Protein AF-A0AAW7QJ67-F1 (afdb_monomer_lite)

Sequence (131 aa):
MQLFLQHKPYRVLTLSILLGIFGTTLFDLVSVLYAATFPNPELAVGLASLITSLPYVFDFIVGYVSDRASNSFKAMKLVRWLQMSLYVFFGVLTLLKPTWWVFVLVLAINFMSDIIGNYTAYLNLSSIVGW

Radius of gyration: 16.75 Å; chains: 1; bounding box: 47×24×45 Å

Organism: Streptococcus vestibularis (NCBI:txid1343)

InterPro domains:
  IPR036259 MFS transporter superfamily [SSF103473] (4-129)

pLDDT: mean 82.08, std 8.87, range [42.66, 90.69]

Secondary structure (DSSP, 8-state):
-HHHHH-HHHHHHHHHHHHHHHHHHHHHHHHHHHHHTSSSHHHHHHHHHHHHHTHHHHHHHHHHHHHT-TTHHHHHHHHHHHHHHHHHHHHHHHTS---HHHHHHHHHHHHHHHHHHHHHHHHHHHHHH--

Structure (mmCIF, N/CA/C/O backbone):
data_AF-A0AAW7QJ67-F1
#
_entry.id   AF-A0AAW7QJ67-F1
#
loop_
_atom_site.group_PDB
_atom_site.id
_atom_site.type_symbol
_atom_site.label_atom_id
_atom_site.label_alt_id
_atom_site.label_comp_id
_atom_site.label_asym_id
_atom_site.label_entity_id
_atom_site.label_seq_id
_atom_site.pdbx_PDB_ins_code
_atom_site.Cartn_x
_atom_site.Cartn_y
_atom_site.Cartn_z
_atom_site.occupancy
_atom_site.B_iso_or_equiv
_atom_site.auth_seq_id
_atom_site.auth_comp_id
_atom_site.auth_asym_id
_atom_site.auth_atom_id
_atom_site.pdbx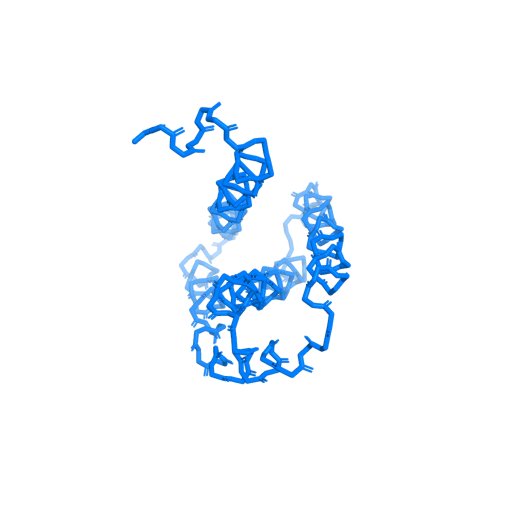_PDB_model_num
ATOM 1 N N . MET A 1 1 ? 27.503 -10.462 -6.697 1.00 54.69 1 MET A N 1
ATOM 2 C CA . MET A 1 1 ? 27.512 -9.125 -6.047 1.00 54.69 1 MET A CA 1
ATOM 3 C C . MET A 1 1 ? 28.113 -7.995 -6.893 1.00 54.69 1 MET A C 1
ATOM 5 O O . MET A 1 1 ? 27.824 -6.842 -6.601 1.00 54.69 1 MET A O 1
ATOM 9 N N . GLN A 1 2 ? 28.880 -8.269 -7.958 1.00 55.97 2 GLN A N 1
ATOM 10 C CA . GLN A 1 2 ? 29.479 -7.208 -8.787 1.00 55.97 2 GLN A CA 1
ATOM 11 C C . GLN A 1 2 ? 28.445 -6.361 -9.561 1.00 55.97 2 GLN A C 1
ATOM 13 O O . GLN A 1 2 ? 28.610 -5.147 -9.632 1.00 55.97 2 GLN A O 1
ATOM 18 N N . LEU A 1 3 ? 27.326 -6.945 -10.023 1.00 61.34 3 LEU A N 1
ATOM 19 C CA . LEU A 1 3 ? 26.263 -6.197 -10.723 1.00 61.34 3 LEU A CA 1
ATOM 20 C C . LEU A 1 3 ? 25.630 -5.068 -9.886 1.00 61.34 3 LEU A C 1
ATOM 22 O O . LEU A 1 3 ? 25.358 -3.992 -10.413 1.00 61.34 3 LEU A O 1
ATOM 26 N N . PHE A 1 4 ? 25.420 -5.287 -8.581 1.00 61.84 4 PHE A N 1
ATOM 27 C CA . PHE A 1 4 ? 24.842 -4.279 -7.678 1.00 61.84 4 PHE A CA 1
ATOM 28 C C . PHE A 1 4 ? 25.779 -3.085 -7.450 1.00 61.84 4 PHE A C 1
ATOM 30 O O . PHE A 1 4 ? 25.332 -1.948 -7.299 1.00 61.84 4 PHE A O 1
ATOM 37 N N . LEU A 1 5 ? 27.087 -3.341 -7.430 1.00 60.59 5 LEU A N 1
ATOM 38 C CA . LEU A 1 5 ? 28.102 -2.326 -7.157 1.00 60.59 5 LEU A CA 1
ATOM 39 C C . LEU A 1 5 ? 28.517 -1.560 -8.421 1.00 60.59 5 LEU A C 1
ATOM 41 O O . LEU A 1 5 ? 28.822 -0.373 -8.322 1.00 60.59 5 LEU A O 1
ATOM 45 N N . GLN A 1 6 ? 28.481 -2.201 -9.593 1.00 64.88 6 GLN A N 1
ATOM 46 C CA . GLN A 1 6 ? 28.957 -1.618 -10.853 1.00 64.88 6 GLN A CA 1
ATOM 47 C C . GLN A 1 6 ? 27.874 -0.869 -11.644 1.00 64.88 6 GLN A C 1
ATOM 49 O O . GLN A 1 6 ? 28.177 0.140 -12.281 1.00 64.88 6 GLN A O 1
ATOM 54 N N . HIS A 1 7 ? 26.602 -1.284 -11.577 1.00 76.62 7 HIS A N 1
ATOM 55 C CA . HIS A 1 7 ? 25.538 -0.680 -12.387 1.00 76.62 7 HIS A CA 1
ATOM 56 C C . HIS A 1 7 ? 24.581 0.178 -11.549 1.00 76.62 7 HIS A C 1
ATOM 58 O O . HIS A 1 7 ? 23.655 -0.320 -10.908 1.00 76.62 7 HIS A O 1
ATOM 64 N N . LYS A 1 8 ? 24.759 1.508 -11.616 1.00 75.44 8 LYS A N 1
ATOM 65 C CA . LYS A 1 8 ? 23.853 2.503 -11.003 1.00 75.44 8 LYS A CA 1
ATOM 66 C C . LYS A 1 8 ? 22.354 2.241 -11.258 1.00 75.44 8 LYS A C 1
ATOM 68 O O . LYS A 1 8 ? 21.616 2.255 -10.274 1.00 75.44 8 LYS A O 1
ATOM 73 N N . PRO A 1 9 ? 21.875 2.008 -12.500 1.00 75.31 9 PRO A N 1
ATOM 74 C CA . PRO A 1 9 ? 20.442 1.808 -12.742 1.00 75.31 9 PRO A CA 1
ATOM 75 C C . PRO A 1 9 ? 19.913 0.526 -12.090 1.00 75.31 9 PRO A C 1
ATOM 77 O O . PRO A 1 9 ? 18.855 0.558 -11.468 1.00 75.31 9 PRO A O 1
ATOM 80 N N . TYR A 1 10 ? 20.688 -0.561 -12.131 1.00 77.69 10 TYR A N 1
ATOM 81 C CA . TYR A 1 10 ? 20.342 -1.812 -11.456 1.00 77.69 10 TYR A CA 1
ATOM 82 C C . TYR A 1 10 ? 20.239 -1.622 -9.937 1.00 77.69 10 TYR A C 1
ATOM 84 O O . TYR A 1 10 ? 19.272 -2.050 -9.316 1.00 77.69 10 TYR A O 1
ATOM 92 N N . ARG A 1 11 ? 21.183 -0.892 -9.331 1.00 80.06 11 ARG A N 1
ATOM 93 C CA . ARG A 1 11 ? 21.148 -0.581 -7.896 1.00 80.06 11 ARG A CA 1
ATOM 94 C C . ARG A 1 11 ? 19.899 0.203 -7.494 1.00 80.06 11 ARG A C 1
ATOM 96 O O . ARG A 1 11 ? 19.264 -0.134 -6.499 1.00 80.06 11 ARG A O 1
ATOM 103 N N . VAL A 1 12 ? 19.552 1.245 -8.251 1.00 81.44 12 VAL A N 1
ATOM 104 C CA . VAL A 1 12 ? 18.367 2.075 -7.975 1.00 81.44 12 VAL A CA 1
ATOM 105 C C . VAL A 1 12 ? 17.081 1.266 -8.142 1.00 81.44 12 VAL A C 1
ATOM 107 O O . VAL A 1 12 ? 16.188 1.384 -7.303 1.00 81.44 12 VAL A O 1
ATOM 110 N N . LEU A 1 13 ? 16.998 0.418 -9.171 1.00 80.88 13 LEU A N 1
ATOM 111 C CA . LEU A 1 13 ? 15.858 -0.472 -9.388 1.00 80.88 13 LEU A CA 1
ATOM 112 C C . LEU A 1 13 ? 15.674 -1.426 -8.201 1.00 80.88 13 LEU A C 1
ATOM 114 O O . LEU A 1 13 ? 14.604 -1.443 -7.597 1.00 80.88 13 LEU A O 1
ATOM 118 N N . THR A 1 14 ? 16.730 -2.141 -7.809 1.00 82.75 14 THR A N 1
ATOM 119 C CA . THR A 1 14 ? 16.695 -3.096 -6.693 1.00 82.75 14 THR A CA 1
ATOM 120 C C . THR A 1 14 ? 16.318 -2.423 -5.378 1.00 82.75 14 THR A C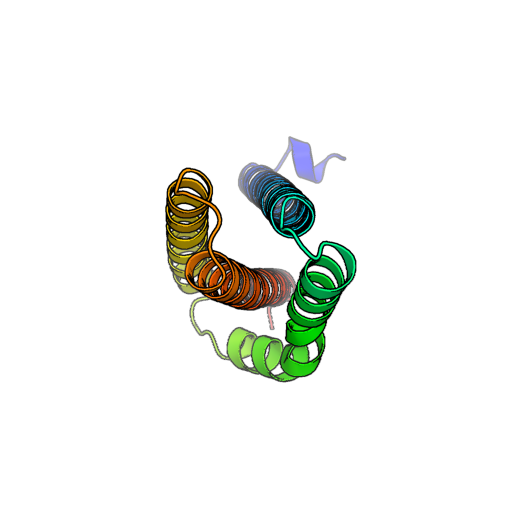 1
ATOM 122 O O . THR A 1 14 ? 15.441 -2.914 -4.675 1.00 82.75 14 THR A O 1
ATOM 125 N N . LEU A 1 15 ? 16.912 -1.269 -5.056 1.00 84.75 15 LEU A N 1
ATOM 126 C CA . LEU A 1 15 ? 16.549 -0.516 -3.850 1.00 84.75 15 LEU A CA 1
ATOM 127 C C . LEU A 1 15 ? 15.089 -0.055 -3.881 1.00 84.75 15 LEU A C 1
ATOM 129 O O . LEU A 1 15 ? 14.405 -0.125 -2.867 1.00 84.75 15 LEU A O 1
ATOM 133 N N . SER A 1 16 ? 14.593 0.370 -5.044 1.00 83.06 16 SER A N 1
ATOM 134 C CA . SER A 1 16 ? 13.192 0.772 -5.196 1.00 83.06 16 SER A CA 1
ATOM 135 C C . SER A 1 16 ? 12.231 -0.402 -5.017 1.00 83.06 16 SER A C 1
ATOM 137 O O . SER A 1 16 ? 11.148 -0.221 -4.472 1.00 83.06 16 SER A O 1
ATOM 139 N N . ILE A 1 17 ? 12.601 -1.594 -5.494 1.00 82.81 17 ILE A N 1
ATOM 140 C CA . ILE A 1 17 ? 11.813 -2.818 -5.307 1.00 82.81 17 ILE A CA 1
ATOM 141 C C . ILE A 1 17 ? 11.795 -3.202 -3.826 1.00 82.81 17 ILE A C 1
ATOM 143 O O . ILE A 1 17 ? 10.720 -3.413 -3.277 1.00 82.81 17 ILE A O 1
ATOM 147 N N . LEU A 1 18 ? 12.955 -3.216 -3.164 1.00 86.88 18 LEU A N 1
ATOM 148 C CA . LEU A 1 18 ? 13.056 -3.542 -1.739 1.00 86.88 18 LEU A CA 1
ATOM 149 C C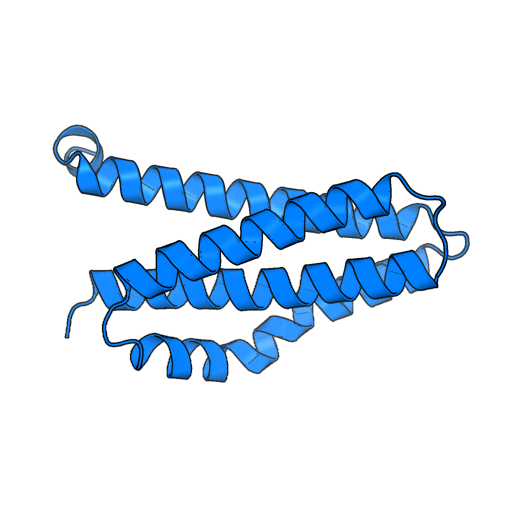 . LEU A 1 18 ? 12.240 -2.583 -0.868 1.00 86.88 18 LEU A C 1
ATOM 151 O O . LEU A 1 18 ? 11.479 -3.034 -0.019 1.00 86.88 18 LEU A O 1
ATOM 155 N N . LEU A 1 19 ? 12.357 -1.272 -1.102 1.00 86.25 19 LEU A N 1
ATOM 156 C CA . LEU A 1 19 ? 11.556 -0.274 -0.389 1.00 86.25 19 LEU A CA 1
ATOM 157 C C . LEU A 1 19 ? 10.058 -0.438 -0.664 1.00 86.25 19 LEU A C 1
ATOM 159 O O . LEU A 1 19 ? 9.259 -0.274 0.253 1.00 86.25 19 LEU A O 1
ATOM 163 N N . GLY A 1 20 ? 9.684 -0.794 -1.897 1.00 85.25 20 GLY A N 1
ATOM 164 C CA . GLY A 1 20 ? 8.301 -1.104 -2.255 1.00 85.25 20 GLY A CA 1
ATOM 165 C C . GLY A 1 20 ? 7.747 -2.279 -1.450 1.00 85.25 20 GLY A C 1
ATOM 166 O O . GLY A 1 20 ? 6.727 -2.121 -0.792 1.00 85.25 20 GLY A O 1
ATOM 167 N N . ILE A 1 21 ? 8.462 -3.410 -1.437 1.00 85.56 21 ILE A N 1
ATOM 168 C CA . ILE A 1 21 ? 8.077 -4.620 -0.686 1.00 85.56 21 ILE A CA 1
ATOM 169 C C . ILE A 1 21 ? 7.991 -4.330 0.817 1.00 85.56 21 ILE A C 1
ATOM 171 O O . ILE A 1 21 ? 7.083 -4.792 1.506 1.00 85.56 21 ILE A O 1
ATOM 175 N N . PHE A 1 22 ? 8.935 -3.552 1.345 1.00 88.19 22 PHE A N 1
ATOM 176 C CA . PHE A 1 22 ? 8.940 -3.193 2.759 1.00 88.19 22 PHE A CA 1
ATOM 177 C C . PHE A 1 22 ? 7.725 -2.330 3.121 1.00 88.19 22 PHE A C 1
ATOM 179 O O . PHE A 1 22 ? 7.069 -2.575 4.131 1.00 88.19 22 PHE A O 1
ATOM 186 N N . GLY A 1 23 ? 7.397 -1.353 2.270 1.00 85.19 23 GLY A N 1
ATOM 187 C CA . GLY A 1 23 ? 6.230 -0.492 2.435 1.00 85.19 23 GLY A CA 1
ATOM 188 C C . GLY A 1 23 ? 4.912 -1.263 2.390 1.00 85.19 23 GLY A C 1
ATOM 189 O O . GLY A 1 23 ? 4.102 -1.098 3.298 1.00 85.19 23 GLY A O 1
ATOM 190 N N . THR A 1 24 ? 4.722 -2.131 1.390 1.00 84.19 24 THR A N 1
ATOM 191 C CA . THR A 1 24 ? 3.506 -2.956 1.256 1.00 84.19 24 THR A CA 1
ATOM 192 C C . THR A 1 24 ? 3.330 -3.867 2.469 1.00 84.19 24 THR A C 1
ATOM 194 O O . THR A 1 24 ? 2.283 -3.854 3.103 1.00 84.19 24 THR A O 1
ATOM 197 N N . THR A 1 25 ? 4.394 -4.557 2.890 1.00 87.25 25 THR A N 1
ATOM 198 C CA . THR A 1 25 ? 4.330 -5.481 4.036 1.00 87.25 25 THR A CA 1
ATOM 199 C C . THR A 1 25 ? 3.961 -4.760 5.334 1.00 87.25 25 THR A C 1
ATOM 201 O O . THR A 1 25 ? 3.140 -5.244 6.110 1.00 87.25 25 THR A O 1
ATOM 204 N N . LEU A 1 26 ? 4.555 -3.588 5.591 1.00 88.31 26 LEU A N 1
ATOM 205 C CA . LEU A 1 26 ? 4.199 -2.786 6.764 1.00 88.31 26 LEU A CA 1
ATOM 206 C C . LEU A 1 26 ? 2.744 -2.323 6.712 1.00 88.31 26 LEU A C 1
ATOM 208 O O . LEU A 1 26 ? 2.069 -2.307 7.740 1.00 88.31 26 LEU A O 1
ATOM 212 N N . PHE A 1 27 ? 2.264 -1.952 5.531 1.00 84.25 27 PHE A N 1
ATOM 213 C CA . PHE A 1 27 ? 0.897 -1.501 5.335 1.00 84.25 27 PHE A CA 1
ATOM 214 C C . PHE A 1 27 ? -0.128 -2.606 5.617 1.00 84.25 27 PHE A C 1
ATOM 216 O O . PHE A 1 27 ? -1.119 -2.367 6.315 1.00 84.25 27 PHE A O 1
ATOM 223 N N . ASP A 1 28 ? 0.140 -3.825 5.160 1.00 83.94 28 ASP A N 1
ATOM 224 C CA . ASP A 1 28 ? -0.711 -4.988 5.424 1.00 83.94 28 ASP A CA 1
ATOM 225 C C . ASP A 1 28 ? -0.745 -5.324 6.913 1.00 83.94 28 ASP A C 1
ATOM 227 O O . ASP A 1 28 ? -1.817 -5.523 7.491 1.00 83.94 28 ASP A O 1
ATOM 231 N N . LEU A 1 29 ? 0.415 -5.283 7.575 1.00 87.44 29 LEU A N 1
ATOM 232 C CA . LEU A 1 29 ? 0.503 -5.478 9.021 1.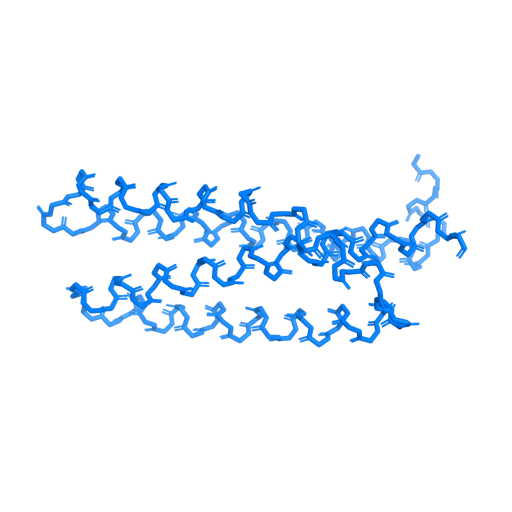00 87.44 29 LEU A CA 1
ATOM 233 C C . LEU A 1 29 ? -0.311 -4.433 9.786 1.00 87.44 29 LEU A C 1
ATOM 235 O O . LEU A 1 29 ? -1.085 -4.790 10.674 1.00 87.44 29 LEU A O 1
ATOM 239 N N . VAL A 1 30 ? -0.179 -3.149 9.443 1.00 86.12 30 VAL A N 1
ATOM 240 C CA . VAL A 1 30 ? -0.951 -2.076 10.088 1.00 86.12 30 VAL A CA 1
ATOM 241 C C . VAL A 1 30 ? -2.448 -2.241 9.823 1.00 86.12 30 VAL A C 1
ATOM 243 O O . VAL A 1 30 ? -3.242 -2.000 10.728 1.00 86.12 30 VAL A O 1
ATOM 246 N N . SER A 1 31 ? -2.849 -2.700 8.637 1.00 83.31 31 SER A N 1
ATOM 247 C CA . SER A 1 31 ? -4.257 -2.955 8.297 1.00 83.31 31 SER A CA 1
ATOM 248 C C . SER A 1 31 ? -4.870 -4.034 9.191 1.00 83.31 31 SER A C 1
ATOM 250 O O . SER A 1 31 ? -5.949 -3.840 9.756 1.00 83.31 31 SER A O 1
ATOM 252 N N . VAL A 1 32 ? -4.156 -5.144 9.390 1.00 86.00 32 VAL A N 1
ATOM 253 C CA . VAL A 1 32 ? -4.587 -6.231 10.283 1.00 86.00 32 VAL A CA 1
ATOM 254 C C . VAL A 1 32 ? -4.579 -5.786 11.748 1.00 86.00 32 VAL A C 1
ATOM 256 O O . VAL A 1 32 ? -5.533 -6.056 12.478 1.00 86.00 32 VAL A O 1
ATOM 259 N N . LEU A 1 33 ? -3.546 -5.060 12.186 1.00 86.38 33 LEU A N 1
ATOM 260 C CA . LEU A 1 33 ? -3.477 -4.524 13.549 1.00 86.38 33 LEU A CA 1
ATOM 261 C C . LEU A 1 33 ? -4.607 -3.531 13.825 1.00 86.38 33 LEU A C 1
ATOM 263 O O . LEU A 1 33 ? -5.200 -3.566 14.900 1.00 86.38 33 LEU A O 1
ATOM 267 N N . TYR A 1 34 ? -4.949 -2.687 12.853 1.00 84.81 34 TYR A N 1
ATOM 268 C CA . TYR A 1 34 ? -6.087 -1.781 12.943 1.00 84.81 34 TYR A CA 1
ATOM 269 C C . TYR A 1 34 ? -7.404 -2.555 13.065 1.00 84.81 34 TYR A C 1
ATOM 271 O O . TYR A 1 34 ? -8.211 -2.246 13.942 1.00 84.81 34 TYR A O 1
ATOM 279 N N . ALA A 1 35 ? -7.591 -3.614 12.269 1.00 84.44 35 ALA A N 1
ATOM 280 C CA . ALA A 1 35 ? -8.746 -4.508 12.367 1.00 84.44 35 ALA A CA 1
ATOM 281 C C . ALA A 1 35 ? -8.888 -5.123 13.772 1.00 84.44 35 ALA A C 1
ATOM 283 O O . ALA A 1 35 ? -9.990 -5.195 14.314 1.00 84.44 35 ALA A O 1
ATOM 284 N N . ALA A 1 36 ? -7.770 -5.499 14.399 1.00 86.12 36 ALA A N 1
ATOM 285 C CA . ALA A 1 36 ? -7.753 -6.099 15.732 1.00 86.12 36 ALA A CA 1
ATOM 286 C C . ALA A 1 36 ? -8.186 -5.142 16.861 1.00 86.12 36 ALA A C 1
ATOM 288 O O . ALA A 1 36 ? -8.512 -5.603 17.953 1.00 86.12 36 ALA A O 1
ATOM 289 N N . THR A 1 37 ? -8.223 -3.826 16.621 1.00 84.94 37 THR A N 1
ATOM 290 C CA . THR A 1 37 ? -8.687 -2.838 17.617 1.00 84.94 37 THR A CA 1
ATOM 291 C C . THR A 1 37 ? -10.212 -2.726 17.719 1.00 84.94 37 THR A C 1
ATOM 293 O O . THR A 1 37 ? -10.720 -2.054 18.619 1.00 84.94 37 THR A O 1
ATOM 296 N N . PHE A 1 38 ? -10.960 -3.357 16.808 1.00 83.62 38 PHE A N 1
ATOM 297 C CA . PHE A 1 38 ? -12.419 -3.270 16.778 1.00 83.62 38 PHE A CA 1
ATOM 298 C C . PHE A 1 38 ? -13.086 -4.121 17.870 1.00 83.62 38 PHE A C 1
ATOM 300 O O . PHE A 1 38 ? -12.516 -5.115 18.304 1.00 83.62 38 PHE A O 1
ATOM 307 N N . PRO A 1 39 ? -14.334 -3.801 18.276 1.00 79.69 39 PRO A N 1
ATOM 308 C CA . PRO A 1 39 ? -15.055 -4.542 19.319 1.00 79.69 39 PRO A CA 1
ATOM 309 C C . PRO A 1 39 ? -15.229 -6.042 19.037 1.00 79.69 39 PRO A C 1
ATOM 311 O O . PRO A 1 39 ? -15.352 -6.820 19.975 1.00 79.69 39 PRO A O 1
ATOM 314 N N . ASN A 1 40 ? -15.213 -6.436 17.755 1.00 85.88 40 ASN A N 1
ATOM 315 C CA . ASN A 1 40 ? -15.261 -7.826 17.297 1.00 85.88 40 ASN A CA 1
ATOM 316 C C . ASN A 1 40 ? -13.993 -8.160 16.477 1.00 85.88 40 ASN A C 1
ATOM 318 O O . ASN A 1 40 ? -14.073 -8.216 15.243 1.00 85.88 40 ASN A O 1
ATOM 322 N N . PRO A 1 41 ? -12.827 -8.368 17.122 1.00 84.62 41 PRO A N 1
ATOM 323 C CA . PRO A 1 41 ? -11.552 -8.547 16.427 1.00 84.62 41 PRO A CA 1
ATOM 324 C C . PRO A 1 41 ? -11.539 -9.762 15.499 1.00 84.62 41 PRO A C 1
ATOM 326 O O . PRO A 1 41 ? -11.003 -9.678 14.402 1.00 84.62 41 PRO A O 1
ATOM 329 N N . GLU A 1 42 ? -12.161 -10.875 15.899 1.00 88.25 42 GLU A N 1
ATOM 330 C CA . GLU A 1 42 ? -12.173 -12.121 15.117 1.00 88.25 42 GLU A CA 1
ATOM 331 C C . GLU A 1 42 ? -12.797 -11.924 13.730 1.00 88.25 42 GLU A C 1
ATOM 333 O O . GLU A 1 42 ? -12.227 -12.331 12.717 1.00 88.25 42 GLU A O 1
ATOM 338 N N . LEU A 1 43 ? -13.937 -11.228 13.671 1.00 87.69 43 LEU A N 1
ATOM 339 C CA . LEU A 1 43 ? -14.614 -10.916 12.413 1.00 87.69 43 LEU A CA 1
ATOM 340 C C . LEU A 1 43 ? -13.808 -9.921 11.574 1.00 87.69 43 LEU A C 1
ATOM 342 O O . LEU A 1 43 ? -13.657 -10.114 10.371 1.00 87.69 43 LEU A O 1
ATOM 346 N N . ALA A 1 44 ? -13.282 -8.862 12.195 1.00 88.19 44 ALA A N 1
ATOM 347 C CA . ALA A 1 44 ? -12.532 -7.827 11.489 1.00 88.19 44 ALA A CA 1
ATOM 348 C C . ALA A 1 44 ? -11.215 -8.371 10.911 1.00 88.19 44 ALA A C 1
ATOM 350 O O . ALA A 1 44 ? -10.917 -8.158 9.737 1.00 88.19 44 ALA A O 1
ATOM 351 N N . VAL A 1 45 ? -10.453 -9.133 11.695 1.00 88.00 45 VAL A N 1
ATOM 352 C CA . VAL A 1 45 ? -9.215 -9.785 11.245 1.00 88.00 45 VAL A CA 1
ATOM 353 C C . VAL A 1 45 ? -9.510 -10.841 10.178 1.00 88.00 45 VAL A C 1
ATOM 355 O O . VAL A 1 45 ? -8.777 -10.927 9.191 1.00 88.00 45 VAL A O 1
ATOM 358 N N . GLY A 1 46 ? -10.603 -11.600 10.319 1.00 90.25 46 GLY A N 1
ATOM 359 C CA . GLY A 1 46 ? -11.060 -12.539 9.294 1.00 90.25 46 GLY A CA 1
ATOM 360 C C . GLY A 1 46 ? -11.351 -11.844 7.961 1.00 90.25 46 GLY A C 1
ATOM 361 O O . GLY A 1 46 ? -10.838 -12.261 6.925 1.00 90.25 46 GLY A O 1
ATOM 362 N N . LEU A 1 47 ? -12.099 -10.737 7.983 1.00 89.81 47 LEU A N 1
ATOM 363 C CA . LEU A 1 47 ? -12.385 -9.934 6.790 1.00 89.81 47 LEU A CA 1
ATOM 364 C C . LEU A 1 47 ? -11.121 -9.324 6.177 1.00 89.81 47 LEU A C 1
ATOM 366 O O . LEU A 1 47 ? -10.975 -9.352 4.957 1.00 89.81 47 LEU A O 1
ATOM 370 N N . ALA A 1 48 ? -10.202 -8.815 7.000 1.00 87.88 48 ALA A N 1
ATOM 371 C CA . ALA A 1 48 ? -8.922 -8.293 6.528 1.00 87.88 48 ALA A CA 1
ATOM 372 C C . ALA A 1 48 ? -8.102 -9.375 5.815 1.00 87.88 48 ALA A C 1
ATOM 374 O O . ALA A 1 48 ? -7.609 -9.142 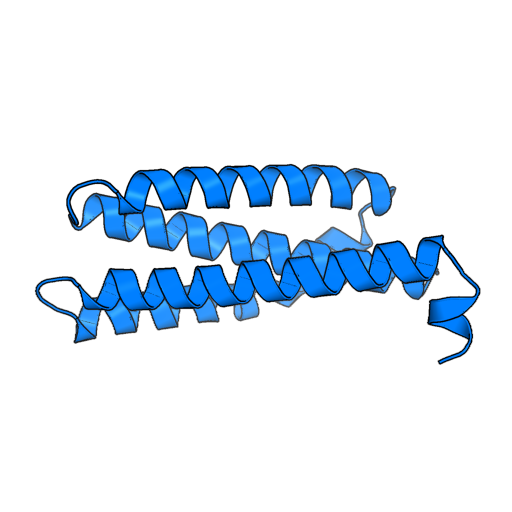4.719 1.00 87.88 48 ALA A O 1
ATOM 375 N N . SER A 1 49 ? -8.038 -10.580 6.386 1.00 87.50 49 SER A N 1
ATOM 376 C CA . SER A 1 49 ? -7.313 -11.719 5.804 1.00 87.50 49 SER A CA 1
ATOM 377 C C . SER A 1 49 ? -7.940 -12.218 4.493 1.00 87.50 49 SER A C 1
ATOM 379 O O . SER A 1 49 ? -7.247 -12.647 3.570 1.00 87.50 49 SER A O 1
ATOM 381 N N . LEU A 1 50 ? -9.271 -12.168 4.386 1.00 89.31 50 LEU A N 1
ATOM 382 C CA . LEU A 1 50 ? -9.974 -12.482 3.140 1.00 89.31 50 LEU A CA 1
ATOM 383 C C . LEU A 1 50 ? -9.701 -11.426 2.066 1.00 89.31 50 LEU A C 1
ATOM 385 O O . LEU A 1 50 ? -9.459 -11.771 0.914 1.00 89.31 50 LEU A O 1
ATOM 389 N N . ILE A 1 51 ? -9.708 -10.147 2.440 1.00 89.44 51 ILE A N 1
ATOM 390 C CA . ILE A 1 51 ? -9.410 -9.039 1.530 1.00 89.44 51 ILE A CA 1
ATOM 391 C C . ILE A 1 51 ? -7.972 -9.103 1.014 1.00 89.44 51 ILE A C 1
ATOM 393 O O . ILE A 1 51 ? -7.788 -8.929 -0.183 1.00 89.44 51 ILE A O 1
ATOM 397 N N . THR A 1 52 ? -6.980 -9.396 1.858 1.00 85.31 52 THR A N 1
ATOM 398 C CA . THR A 1 52 ? -5.568 -9.475 1.434 1.00 85.31 52 THR A CA 1
ATOM 399 C C . THR A 1 52 ? -5.280 -10.682 0.544 1.00 85.31 52 THR A C 1
ATOM 401 O O . THR A 1 52 ? -4.357 -10.660 -0.263 1.00 85.31 52 THR A O 1
ATOM 404 N N . SER A 1 53 ? -6.077 -11.750 0.645 1.00 86.38 53 SER A N 1
ATOM 405 C CA . SER A 1 53 ? -5.940 -12.932 -0.219 1.00 86.38 53 SER A CA 1
ATOM 406 C C . SER A 1 53 ? -6.715 -12.828 -1.537 1.00 86.38 53 SER A C 1
ATOM 408 O O . SER A 1 53 ? -6.406 -13.533 -2.500 1.00 86.38 53 SER A O 1
ATOM 410 N N . LEU A 1 54 ? -7.702 -11.936 -1.614 1.00 88.75 54 LEU A N 1
ATOM 411 C CA . LEU A 1 54 ? -8.556 -11.761 -2.785 1.00 88.75 54 LEU A CA 1
ATOM 412 C C . LEU A 1 54 ? -7.809 -11.322 -4.069 1.00 88.75 54 LEU A C 1
ATOM 414 O O . LEU A 1 54 ? -8.148 -11.848 -5.132 1.00 88.75 54 LEU A O 1
ATOM 418 N N . PRO A 1 55 ? -6.800 -10.420 -4.034 1.00 85.56 55 PRO A N 1
ATOM 419 C CA . PRO A 1 55 ? -6.056 -9.992 -5.219 1.00 85.56 55 PRO A CA 1
ATOM 420 C C . PRO A 1 55 ? -5.426 -11.153 -5.985 1.00 85.56 55 PRO A C 1
ATOM 422 O O . PRO A 1 55 ? -5.464 -11.147 -7.213 1.00 85.56 55 PRO A O 1
ATOM 425 N N . TYR A 1 56 ? -4.946 -12.185 -5.281 1.00 86.06 56 TYR A N 1
ATOM 426 C CA . TYR A 1 56 ? -4.296 -13.347 -5.895 1.00 86.06 56 TYR A CA 1
ATOM 427 C C . TYR A 1 56 ? -5.204 -14.093 -6.880 1.00 86.06 56 TYR A C 1
ATOM 429 O O . TYR A 1 56 ? -4.730 -14.692 -7.843 1.00 86.06 56 TYR A O 1
ATOM 437 N N . VAL A 1 57 ? -6.526 -14.027 -6.692 1.00 88.44 57 VAL A N 1
ATOM 438 C CA . VAL A 1 57 ? -7.502 -14.609 -7.629 1.00 88.44 57 VAL A CA 1
ATOM 439 C C . VAL A 1 57 ? -7.505 -13.859 -8.966 1.00 88.44 57 VAL A C 1
ATOM 441 O O . VAL A 1 57 ? -7.753 -14.453 -10.014 1.00 88.44 57 VAL A O 1
ATOM 444 N N . PHE A 1 58 ? -7.207 -12.561 -8.947 1.00 84.44 58 PHE A N 1
ATOM 445 C CA . PHE A 1 58 ? -7.214 -11.678 -10.113 1.00 84.44 58 PHE A CA 1
ATOM 446 C C . PHE A 1 58 ? -5.828 -11.476 -10.737 1.00 84.44 58 PHE A C 1
ATOM 448 O O . PHE A 1 58 ? -5.722 -10.816 -11.772 1.00 84.44 58 PHE A O 1
ATOM 455 N N . ASP A 1 59 ? -4.777 -12.068 -10.168 1.00 84.50 59 ASP A N 1
ATOM 456 C CA . ASP A 1 59 ? -3.391 -11.876 -10.608 1.00 84.50 59 ASP A CA 1
ATOM 457 C C . ASP A 1 59 ? -3.169 -12.209 -12.086 1.00 84.50 59 ASP A C 1
ATOM 459 O O . ASP A 1 59 ? -2.430 -11.506 -12.773 1.00 84.50 59 ASP A O 1
ATOM 463 N N . PHE A 1 60 ? -3.862 -13.216 -12.626 1.00 84.50 60 PHE A N 1
ATOM 464 C CA . PHE A 1 60 ? -3.769 -13.550 -14.051 1.00 84.50 60 PHE A CA 1
ATOM 465 C C . PHE A 1 60 ? -4.259 -12.404 -14.957 1.00 84.50 60 PHE A C 1
ATOM 467 O O . PHE A 1 60 ? -3.682 -12.160 -16.018 1.00 84.50 60 PHE A O 1
ATOM 474 N N . ILE A 1 61 ? -5.299 -11.674 -14.536 1.00 86.31 61 ILE A N 1
ATOM 475 C CA . ILE A 1 61 ? -5.824 -10.506 -15.258 1.00 86.31 61 ILE A CA 1
ATOM 476 C C . ILE A 1 61 ? -4.812 -9.371 -15.166 1.00 86.31 61 ILE A C 1
ATOM 478 O O . ILE A 1 61 ? -4.493 -8.735 -16.168 1.00 86.31 61 ILE A O 1
ATOM 482 N N . VAL A 1 62 ? -4.290 -9.130 -13.964 1.00 83.94 62 VAL A N 1
ATOM 483 C CA . VAL A 1 62 ? -3.319 -8.066 -13.698 1.00 83.94 62 VAL A CA 1
ATOM 484 C C . VAL A 1 62 ? -2.041 -8.280 -14.514 1.00 83.94 62 VAL A C 1
ATOM 486 O O . VAL A 1 62 ? -1.570 -7.342 -15.163 1.00 83.94 62 VAL A O 1
ATOM 489 N N . GLY A 1 63 ? -1.533 -9.513 -14.560 1.00 82.31 63 GLY A N 1
ATOM 490 C CA . GLY A 1 63 ? -0.397 -9.904 -15.393 1.00 82.31 63 GLY A CA 1
ATOM 491 C C . GLY A 1 63 ? -0.668 -9.653 -16.877 1.00 82.31 63 GLY A C 1
ATOM 492 O O . GLY A 1 63 ? 0.084 -8.930 -17.528 1.00 82.31 63 GLY A O 1
ATOM 493 N N . TYR A 1 64 ? -1.809 -10.120 -17.388 1.00 84.06 64 TYR A N 1
ATOM 494 C CA . TYR A 1 64 ? -2.207 -9.893 -18.781 1.00 84.06 64 TYR A CA 1
ATOM 495 C C . TYR A 1 64 ? -2.285 -8.407 -19.168 1.00 84.06 64 TYR A C 1
ATOM 497 O O . TYR A 1 64 ? -1.868 -8.013 -20.260 1.00 84.06 64 TYR A O 1
ATOM 505 N N . VAL A 1 65 ? -2.821 -7.559 -18.284 1.00 82.12 65 VAL A N 1
ATOM 506 C CA . VAL A 1 65 ? -2.892 -6.109 -18.523 1.00 82.12 65 VAL A CA 1
ATOM 507 C C . VAL A 1 65 ? -1.493 -5.488 -18.499 1.00 82.12 65 VAL A C 1
ATOM 509 O O . VAL A 1 65 ? -1.216 -4.599 -19.305 1.00 82.12 65 VAL A O 1
ATOM 512 N N . SER A 1 66 ? -0.601 -5.961 -17.625 1.00 81.12 66 SER A N 1
ATOM 513 C CA . SER A 1 66 ? 0.764 -5.429 -17.517 1.00 81.12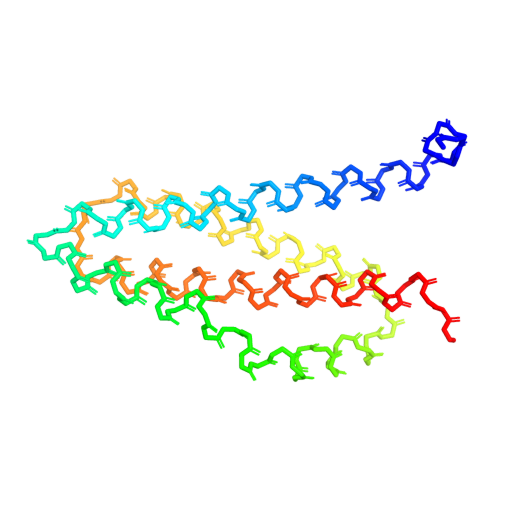 66 SER A CA 1
ATOM 514 C C . SER A 1 66 ? 1.626 -5.724 -18.742 1.00 81.12 66 SER A C 1
ATOM 516 O O . SER A 1 66 ? 2.381 -4.851 -19.170 1.00 81.12 66 SER A O 1
ATOM 518 N N . ASP A 1 67 ? 1.447 -6.886 -19.372 1.00 80.50 67 ASP A N 1
ATOM 519 C CA . ASP A 1 67 ? 2.176 -7.257 -20.589 1.00 80.50 67 ASP A CA 1
ATOM 520 C C . ASP A 1 67 ? 1.794 -6.378 -21.787 1.00 80.50 67 ASP A C 1
ATOM 522 O O . ASP A 1 67 ? 2.597 -6.142 -22.687 1.00 80.50 67 ASP A O 1
ATOM 526 N N . ARG A 1 68 ? 0.574 -5.827 -21.795 1.00 77.75 68 ARG A N 1
ATOM 527 C CA . ARG A 1 68 ? 0.096 -4.914 -22.846 1.00 77.75 68 ARG A CA 1
ATOM 528 C C . ARG A 1 68 ? 0.568 -3.470 -22.674 1.00 77.75 68 ARG A C 1
ATOM 530 O O . ARG A 1 68 ? 0.306 -2.636 -23.546 1.00 77.75 68 ARG A O 1
ATOM 537 N N . ALA A 1 69 ? 1.234 -3.132 -21.573 1.00 74.44 69 ALA A N 1
ATOM 538 C CA . ALA A 1 69 ? 1.689 -1.772 -21.324 1.00 74.44 69 ALA A CA 1
ATOM 539 C C . ALA A 1 69 ? 2.886 -1.420 -22.229 1.00 74.44 69 ALA A C 1
ATOM 541 O O . ALA A 1 69 ? 4.027 -1.742 -21.921 1.00 74.44 69 ALA A O 1
ATOM 542 N N . SER A 1 70 ? 2.645 -0.677 -23.318 1.00 62.50 70 SER A N 1
ATOM 543 C CA . SER A 1 70 ? 3.690 -0.321 -24.302 1.00 62.50 70 SER A CA 1
ATOM 544 C C . SER A 1 70 ? 4.857 0.503 -23.739 1.00 62.50 70 SER A C 1
ATOM 546 O O . SER A 1 70 ? 5.907 0.615 -24.368 1.00 62.50 70 SER A O 1
ATOM 548 N N . ASN A 1 71 ? 4.688 1.113 -22.560 1.00 72.44 71 ASN A N 1
ATOM 549 C CA . ASN A 1 71 ? 5.734 1.868 -21.880 1.00 72.44 71 ASN A CA 1
ATOM 550 C C . ASN A 1 71 ? 5.758 1.541 -20.382 1.00 72.44 71 ASN A C 1
ATOM 552 O O . ASN A 1 71 ? 5.275 2.322 -19.550 1.00 72.44 71 ASN A O 1
ATOM 556 N N . SER A 1 72 ? 6.348 0.391 -20.048 1.00 69.56 72 SER A N 1
ATOM 557 C CA . SER A 1 72 ? 6.409 -0.151 -18.686 1.00 69.56 72 SER A CA 1
ATOM 558 C C . SER A 1 72 ? 6.956 0.860 -17.677 1.00 69.56 72 SER A C 1
ATOM 560 O O . SER A 1 72 ? 6.426 0.989 -16.577 1.00 69.56 72 SER A O 1
ATOM 562 N N . PHE A 1 73 ? 7.941 1.678 -18.065 1.00 71.31 73 PHE A N 1
ATOM 563 C CA . PHE A 1 73 ? 8.555 2.655 -17.161 1.00 71.31 73 PHE A CA 1
ATOM 564 C C . PHE A 1 73 ? 7.644 3.851 -16.832 1.00 71.31 73 PHE A C 1
ATOM 566 O O . PHE A 1 73 ? 7.636 4.341 -15.698 1.00 71.31 73 PHE A O 1
ATOM 573 N N . LYS A 1 74 ? 6.861 4.355 -17.799 1.00 76.56 74 LYS A N 1
ATOM 574 C CA . LYS A 1 74 ? 5.885 5.432 -17.539 1.00 76.56 74 LYS A CA 1
ATOM 575 C C . LYS A 1 74 ? 4.713 4.925 -16.700 1.00 76.56 74 LYS A C 1
ATOM 577 O O . LYS A 1 74 ? 4.348 5.597 -15.736 1.00 76.56 74 LYS A O 1
ATOM 582 N N . ALA A 1 75 ? 4.181 3.747 -17.031 1.00 77.88 75 ALA A N 1
ATOM 583 C CA . ALA A 1 75 ? 3.109 3.106 -16.270 1.00 77.88 75 ALA A CA 1
ATOM 584 C C . ALA A 1 75 ? 3.532 2.858 -14.816 1.00 77.88 75 ALA A C 1
ATOM 586 O O . ALA A 1 75 ? 2.839 3.268 -13.890 1.00 77.88 75 ALA A O 1
ATOM 587 N N . MET A 1 76 ? 4.727 2.304 -14.611 1.00 79.19 76 MET A N 1
ATOM 588 C CA . MET A 1 76 ? 5.275 2.017 -13.287 1.00 79.19 76 MET A CA 1
ATOM 589 C C . MET A 1 76 ? 5.415 3.265 -12.406 1.00 79.19 76 MET A C 1
ATOM 591 O O . MET A 1 76 ? 5.087 3.225 -11.222 1.00 79.19 76 MET A O 1
ATOM 595 N N . LYS A 1 77 ? 5.858 4.401 -12.965 1.00 81.56 77 LYS A N 1
ATOM 596 C CA . LYS A 1 77 ? 5.914 5.667 -12.211 1.00 81.56 77 LYS A CA 1
ATOM 597 C C . LYS A 1 77 ? 4.529 6.146 -11.783 1.00 81.56 77 LYS A C 1
ATOM 599 O O . LYS A 1 77 ? 4.368 6.552 -10.637 1.00 81.56 77 LYS A O 1
ATOM 604 N N . LEU A 1 78 ? 3.553 6.117 -12.690 1.00 83.19 78 LEU A N 1
ATOM 605 C CA . LEU A 1 78 ? 2.200 6.608 -12.418 1.00 83.19 78 LEU A CA 1
ATOM 606 C C . LEU A 1 78 ? 1.504 5.754 -11.354 1.00 83.19 78 LEU A C 1
ATOM 608 O O . LEU A 1 78 ? 0.934 6.284 -10.405 1.00 83.19 78 LEU A O 1
ATOM 612 N N . VAL A 1 79 ? 1.632 4.436 -11.474 1.00 85.81 79 VAL A N 1
ATOM 613 C CA . VAL A 1 79 ? 1.055 3.471 -10.537 1.00 85.81 79 VAL A CA 1
ATOM 614 C C . VAL A 1 79 ? 1.676 3.598 -9.143 1.00 85.81 79 VAL A C 1
ATOM 616 O O . VAL A 1 79 ? 0.952 3.602 -8.153 1.00 85.81 79 VAL A O 1
ATOM 619 N N . ARG A 1 80 ? 2.995 3.811 -9.043 1.00 84.88 80 ARG A N 1
ATOM 620 C CA . ARG A 1 80 ? 3.665 4.059 -7.753 1.00 84.88 80 ARG A CA 1
ATOM 621 C C . ARG A 1 80 ? 3.216 5.355 -7.081 1.00 84.88 80 ARG A C 1
ATOM 623 O O . ARG A 1 80 ? 3.052 5.378 -5.865 1.00 84.88 80 ARG A O 1
ATOM 630 N N . TRP A 1 81 ? 2.988 6.420 -7.850 1.00 87.69 81 TRP A N 1
ATOM 631 C CA . TRP A 1 81 ? 2.420 7.660 -7.309 1.00 87.69 81 TRP A CA 1
ATOM 632 C C . TRP A 1 81 ? 0.993 7.461 -6.795 1.00 87.69 81 TRP A C 1
ATOM 634 O O . TRP A 1 81 ? 0.659 7.954 -5.717 1.00 87.69 81 TRP A O 1
ATOM 644 N N . LEU A 1 82 ? 0.174 6.694 -7.521 1.00 88.44 82 LEU A N 1
ATOM 645 C CA . LEU A 1 82 ? -1.168 6.330 -7.073 1.00 88.44 82 LEU A CA 1
ATOM 646 C C . LEU A 1 82 ? -1.113 5.505 -5.776 1.00 88.44 82 LEU A C 1
ATOM 648 O O . LEU A 1 82 ? -1.799 5.847 -4.816 1.00 88.44 82 LEU A O 1
ATOM 652 N N . GLN A 1 83 ? -0.241 4.497 -5.699 1.00 88.06 83 GLN A N 1
ATOM 653 C CA . GLN A 1 83 ? -0.052 3.680 -4.494 1.00 88.06 83 GLN A CA 1
ATOM 654 C C . GLN A 1 83 ? 0.359 4.525 -3.283 1.00 88.06 83 GLN A C 1
ATOM 656 O O . GLN A 1 83 ? -0.215 4.398 -2.205 1.00 88.06 83 GLN A O 1
ATOM 661 N N . MET A 1 84 ? 1.301 5.452 -3.471 1.00 89.12 84 MET A N 1
ATOM 662 C CA . MET A 1 84 ? 1.717 6.373 -2.415 1.00 89.12 84 MET A CA 1
ATOM 663 C C . MET A 1 84 ? 0.544 7.222 -1.912 1.00 89.12 84 MET A C 1
ATOM 665 O O . MET A 1 84 ? 0.382 7.390 -0.704 1.00 89.12 84 MET A O 1
ATOM 669 N N . SER A 1 85 ? -0.293 7.736 -2.818 1.00 90.44 85 SER A N 1
ATOM 670 C CA . SER A 1 85 ? -1.467 8.525 -2.431 1.00 90.44 85 SER A CA 1
ATOM 671 C C . SER A 1 85 ? -2.475 7.710 -1.613 1.00 90.44 85 SER A C 1
ATOM 673 O O . SER A 1 85 ? -2.996 8.210 -0.617 1.00 90.44 85 SER A O 1
ATOM 675 N N . LEU A 1 86 ? -2.673 6.435 -1.967 1.00 89.69 86 LEU A N 1
ATOM 676 C CA . LEU A 1 86 ? -3.525 5.505 -1.227 1.00 89.69 86 LEU A CA 1
ATOM 677 C C . LEU A 1 86 ? -2.992 5.254 0.188 1.00 89.69 86 LEU A C 1
ATOM 679 O O . LEU A 1 86 ? -3.765 5.294 1.143 1.00 89.69 86 LEU A O 1
ATOM 683 N N . TYR A 1 87 ? -1.679 5.079 0.346 1.00 88.94 87 TYR A N 1
ATOM 684 C CA . TYR A 1 87 ? -1.058 4.879 1.659 1.00 88.94 87 TYR A CA 1
ATOM 685 C C . TYR A 1 87 ? -1.160 6.094 2.569 1.00 88.94 87 TYR A C 1
ATOM 687 O O . TYR A 1 87 ? -1.476 5.952 3.751 1.00 88.94 87 TYR A O 1
ATOM 695 N N . VAL A 1 88 ? -0.947 7.294 2.029 1.00 90.69 88 VAL A N 1
ATOM 696 C CA . VAL A 1 88 ? -1.139 8.532 2.795 1.00 90.69 88 VAL A CA 1
ATOM 697 C C . VAL A 1 88 ? -2.598 8.662 3.226 1.00 90.69 88 VAL A C 1
ATOM 699 O O . VAL A 1 88 ? -2.870 8.958 4.389 1.00 90.69 88 VAL A O 1
ATOM 702 N N . PHE A 1 89 ? -3.539 8.396 2.317 1.00 90.19 89 PHE A N 1
ATOM 703 C CA . PHE A 1 89 ? -4.963 8.488 2.616 1.00 90.19 89 PHE A CA 1
ATOM 704 C C . PHE A 1 89 ? -5.398 7.480 3.686 1.00 90.19 89 PHE A C 1
ATOM 706 O O . PHE A 1 89 ? -6.060 7.859 4.650 1.00 90.19 89 PHE A O 1
ATOM 713 N N . PHE A 1 90 ? -4.950 6.230 3.584 1.00 88.75 90 PHE A N 1
ATOM 714 C CA . PHE A 1 90 ? -5.137 5.224 4.627 1.00 88.75 90 PHE A CA 1
ATOM 715 C C . PHE A 1 90 ? -4.584 5.680 5.976 1.00 88.75 90 PHE A C 1
ATOM 717 O O . PHE A 1 90 ? -5.282 5.582 6.982 1.00 88.75 90 PHE A O 1
ATOM 724 N N . GLY A 1 91 ? -3.362 6.222 6.010 1.00 87.38 91 GLY A N 1
ATOM 725 C CA . GLY A 1 91 ? -2.751 6.697 7.251 1.00 87.38 91 GLY A CA 1
ATOM 726 C C . GLY A 1 91 ? -3.633 7.736 7.941 1.00 87.38 91 GLY A C 1
ATOM 727 O O . GLY A 1 91 ? -3.937 7.606 9.124 1.00 87.38 91 GLY A O 1
ATOM 728 N N . VAL A 1 92 ? -4.146 8.705 7.180 1.00 88.62 92 VAL A N 1
ATOM 729 C CA . VAL A 1 92 ? -5.085 9.717 7.688 1.00 88.62 92 VAL A CA 1
ATOM 730 C C . VAL A 1 92 ? -6.372 9.084 8.224 1.00 88.62 92 VAL A C 1
ATOM 732 O O . VAL A 1 92 ? -6.853 9.486 9.281 1.00 88.62 92 VAL A O 1
ATOM 735 N N . LEU A 1 93 ? -6.917 8.076 7.545 1.00 86.75 93 LEU A N 1
ATOM 736 C CA . LEU A 1 93 ? -8.138 7.388 7.977 1.00 86.75 93 LEU A CA 1
ATOM 737 C C . LEU A 1 93 ? -7.954 6.630 9.290 1.00 86.75 93 LEU A C 1
ATOM 739 O O . LEU A 1 93 ? -8.849 6.654 10.130 1.00 86.75 93 LEU A O 1
ATOM 743 N N . THR A 1 94 ? -6.794 6.008 9.503 1.00 82.56 94 THR A N 1
ATOM 744 C CA . THR A 1 94 ? -6.505 5.291 10.756 1.00 82.56 94 THR A CA 1
ATOM 745 C C . THR A 1 94 ? -6.365 6.211 11.973 1.00 82.56 94 THR A C 1
ATOM 747 O O . THR A 1 94 ? -6.528 5.747 13.099 1.00 82.56 94 THR A O 1
ATOM 750 N N . LEU A 1 95 ? -6.130 7.515 11.769 1.00 85.50 95 LEU A N 1
ATOM 751 C CA . LEU A 1 95 ? -6.141 8.526 12.838 1.00 85.50 95 LEU A CA 1
ATOM 752 C C . LEU A 1 95 ? -7.563 8.939 13.252 1.00 85.50 95 LEU A C 1
ATOM 754 O O . LEU A 1 95 ? -7.750 9.542 14.312 1.00 85.50 95 LEU A O 1
ATOM 758 N N . LEU A 1 96 ? -8.570 8.652 12.422 1.00 83.00 96 LEU A N 1
ATOM 759 C CA . LEU A 1 96 ? -9.971 8.901 12.751 1.00 83.00 96 LEU A CA 1
ATOM 760 C C . LEU A 1 96 ? -10.486 7.847 13.736 1.00 83.00 96 LEU A C 1
ATOM 762 O O . LEU A 1 96 ? -9.923 6.763 13.886 1.00 83.00 96 LEU A O 1
ATOM 766 N N . LYS A 1 97 ? -11.607 8.153 14.400 1.00 80.69 97 LYS A N 1
ATOM 767 C CA . LYS A 1 97 ? -12.234 7.196 15.317 1.00 80.69 97 LYS A CA 1
ATOM 768 C C . LYS A 1 97 ? -12.568 5.888 14.580 1.00 80.69 97 LYS A C 1
ATOM 770 O O . LYS A 1 97 ? -13.218 5.949 13.530 1.00 80.69 97 LYS A O 1
ATOM 775 N N . PRO A 1 98 ? -12.191 4.724 15.140 1.00 77.81 98 PRO A N 1
ATOM 776 C CA . PRO A 1 98 ? -12.474 3.436 14.530 1.00 77.81 98 PRO A CA 1
ATOM 777 C C . PRO A 1 98 ? -13.986 3.222 14.461 1.00 77.81 98 PRO A C 1
ATOM 779 O O . PRO A 1 98 ? -14.683 3.120 15.469 1.00 77.81 98 PRO A O 1
ATOM 782 N N . THR A 1 99 ? -14.498 3.212 13.236 1.00 85.94 99 THR A N 1
ATOM 783 C CA . THR A 1 99 ? -15.900 2.951 12.905 1.00 85.94 99 THR A CA 1
ATOM 784 C C . THR A 1 99 ? -15.949 1.934 11.776 1.00 85.94 99 THR A C 1
ATOM 786 O O . THR A 1 99 ? -15.019 1.844 10.976 1.00 85.94 99 THR A O 1
ATOM 789 N N . TRP A 1 100 ? -17.038 1.171 11.688 1.00 83.00 100 TRP A N 1
ATOM 790 C CA . TRP A 1 100 ? -17.197 0.150 10.648 1.00 83.00 100 TRP A CA 1
ATOM 791 C C . TRP A 1 100 ? -17.082 0.716 9.225 1.00 83.00 100 TRP A C 1
ATOM 793 O O . TRP A 1 100 ? -16.540 0.056 8.346 1.00 83.00 100 TRP A O 1
ATOM 803 N N . TRP A 1 101 ? -17.511 1.962 9.003 1.00 86.44 101 TRP A N 1
ATOM 804 C CA . TRP A 1 101 ? -17.344 2.639 7.715 1.00 86.44 101 TRP A CA 1
ATOM 805 C C . TRP A 1 101 ? -15.881 2.925 7.379 1.00 86.44 101 TRP A C 1
ATOM 807 O O . TRP A 1 101 ? -15.446 2.644 6.263 1.00 86.44 101 TRP A O 1
ATOM 817 N N . VAL A 1 102 ? -15.111 3.438 8.345 1.00 86.31 102 VAL A N 1
ATOM 818 C CA . VAL A 1 102 ? -13.667 3.661 8.169 1.00 86.31 102 VAL A CA 1
ATOM 819 C C . VAL A 1 102 ? -12.960 2.331 7.924 1.00 86.31 102 VAL A C 1
ATOM 821 O O . VAL A 1 102 ? -12.103 2.262 7.053 1.00 86.31 102 VAL A O 1
ATOM 824 N N . PHE A 1 103 ? -13.373 1.265 8.612 1.00 85.94 103 PHE A N 1
ATOM 825 C CA . PHE A 1 103 ? -12.830 -0.076 8.416 1.00 85.94 103 PHE A CA 1
ATOM 826 C C . PHE A 1 103 ? -13.040 -0.607 6.993 1.00 85.94 103 PHE A C 1
ATOM 828 O O . PHE A 1 103 ? -12.079 -1.014 6.348 1.00 85.94 103 PHE A O 1
ATOM 835 N N . VAL A 1 104 ? -14.267 -0.551 6.466 1.00 87.75 104 VAL A N 1
ATOM 836 C CA . VAL A 1 104 ? -14.558 -0.981 5.085 1.00 87.75 104 VAL A CA 1
ATOM 837 C C . VAL A 1 104 ? -13.742 -0.177 4.073 1.00 87.75 104 VAL A C 1
ATOM 839 O O . VAL A 1 104 ? -13.223 -0.732 3.107 1.00 87.75 104 VAL A O 1
ATOM 842 N N . LEU A 1 105 ? -13.592 1.126 4.303 1.00 88.81 105 LEU A N 1
ATOM 843 C CA . LEU A 1 105 ? -12.834 1.999 3.415 1.00 88.81 105 LEU A CA 1
ATOM 844 C C . LEU A 1 105 ? -11.324 1.708 3.478 1.00 88.81 105 LEU A C 1
ATOM 846 O O . LEU A 1 105 ? -10.662 1.666 2.445 1.00 88.81 105 LEU A O 1
ATOM 850 N N . VAL A 1 106 ? -10.802 1.420 4.670 1.00 88.12 106 VAL A N 1
ATOM 851 C CA . VAL A 1 106 ? -9.437 0.929 4.904 1.00 88.12 106 VAL A CA 1
ATOM 852 C C . VAL A 1 106 ? -9.186 -0.390 4.161 1.00 88.12 106 VAL A C 1
ATOM 854 O O . VAL A 1 106 ? -8.191 -0.498 3.446 1.00 88.12 106 VAL A O 1
ATOM 857 N N . LEU A 1 107 ? -10.108 -1.354 4.249 1.00 88.88 107 LEU A N 1
ATOM 858 C CA . LEU A 1 107 ? -10.019 -2.621 3.517 1.00 88.88 107 LEU A CA 1
ATOM 859 C C . LEU A 1 107 ? -10.037 -2.417 1.999 1.00 88.88 107 LEU A C 1
ATOM 861 O O . LEU A 1 107 ? -9.255 -3.039 1.285 1.00 88.88 107 LEU A O 1
ATOM 865 N N . ALA A 1 108 ? -10.892 -1.526 1.496 1.00 89.69 108 ALA A N 1
ATOM 866 C CA . ALA A 1 108 ? -10.949 -1.216 0.072 1.00 89.69 108 ALA A CA 1
ATOM 867 C C . ALA A 1 108 ? -9.634 -0.600 -0.433 1.00 89.69 108 ALA A C 1
ATOM 869 O O . ALA A 1 108 ? -9.166 -0.951 -1.516 1.00 89.69 108 ALA A O 1
ATOM 870 N N . ILE A 1 109 ? -9.016 0.290 0.350 1.00 89.12 109 ILE A N 1
ATOM 871 C CA . ILE A 1 109 ? -7.711 0.870 0.009 1.00 89.12 109 ILE A CA 1
ATOM 872 C C . ILE A 1 109 ? -6.621 -0.203 0.003 1.00 89.12 109 ILE A C 1
ATOM 874 O O . ILE A 1 109 ? -5.806 -0.213 -0.918 1.00 89.12 109 ILE A O 1
ATOM 878 N N . ASN A 1 110 ? -6.612 -1.093 0.997 1.00 88.88 110 ASN A N 1
ATOM 879 C CA . ASN A 1 110 ? -5.662 -2.202 1.071 1.00 88.88 110 ASN A CA 1
ATOM 880 C C . ASN A 1 110 ? -5.782 -3.113 -0.164 1.00 88.88 110 ASN A C 1
ATOM 882 O O . ASN A 1 110 ? -4.826 -3.231 -0.925 1.00 88.88 110 ASN A O 1
ATOM 886 N N . PHE A 1 111 ? -6.996 -3.563 -0.487 1.00 89.50 111 PHE A N 1
ATOM 887 C CA . PHE A 1 111 ? -7.268 -4.347 -1.694 1.00 89.50 111 PHE A CA 1
ATOM 888 C C . PHE A 1 111 ? -6.780 -3.669 -2.989 1.00 89.50 111 PHE A C 1
ATOM 890 O O . PHE A 1 111 ? -6.144 -4.294 -3.838 1.00 89.50 111 PHE A O 1
ATOM 897 N N . MET A 1 112 ? -7.062 -2.371 -3.155 1.00 88.81 112 MET A N 1
ATOM 898 C CA . MET A 1 112 ? -6.619 -1.608 -4.329 1.00 88.81 112 MET A CA 1
ATOM 899 C C . MET A 1 112 ? -5.095 -1.463 -4.385 1.00 88.81 112 MET A C 1
ATOM 901 O O . MET A 1 112 ? -4.507 -1.556 -5.465 1.00 88.81 112 MET A O 1
ATOM 905 N N . SER A 1 113 ? -4.455 -1.230 -3.237 1.00 87.50 113 SER A N 1
ATOM 906 C CA . SER A 1 113 ? -2.998 -1.164 -3.117 1.00 87.50 113 SER A CA 1
ATOM 907 C C . SER A 1 113 ? -2.343 -2.462 -3.575 1.00 87.50 113 SER A C 1
ATOM 909 O O . SER A 1 113 ? -1.340 -2.402 -4.287 1.00 87.50 113 SER A O 1
ATOM 911 N N . ASP A 1 114 ? -2.901 -3.608 -3.202 1.00 87.88 114 ASP A N 1
ATOM 912 C CA . ASP A 1 114 ? -2.310 -4.912 -3.501 1.00 87.88 114 ASP A CA 1
ATOM 913 C C . ASP A 1 114 ? -2.388 -5.230 -4.991 1.00 87.88 114 ASP A C 1
ATOM 915 O O . ASP A 1 114 ? -1.388 -5.617 -5.595 1.00 87.88 114 ASP A O 1
ATOM 919 N N . ILE A 1 115 ? -3.522 -4.935 -5.635 1.00 88.50 115 ILE A N 1
ATOM 920 C CA . ILE A 1 115 ? -3.660 -5.042 -7.097 1.00 88.50 115 ILE A CA 1
ATOM 921 C C . ILE A 1 115 ? -2.619 -4.167 -7.808 1.00 88.50 115 ILE A C 1
ATOM 923 O O . ILE A 1 115 ? -1.966 -4.595 -8.763 1.00 88.50 115 ILE A O 1
ATOM 927 N N . ILE A 1 116 ? -2.444 -2.931 -7.339 1.00 86.44 116 ILE A N 1
ATOM 928 C CA . ILE A 1 116 ? -1.455 -1.981 -7.861 1.00 86.44 116 ILE A CA 1
ATOM 929 C C . ILE A 1 116 ? -0.017 -2.493 -7.650 1.00 86.44 116 ILE A C 1
ATOM 931 O O . ILE A 1 116 ? 0.835 -2.371 -8.544 1.00 86.44 116 ILE A O 1
ATOM 935 N N . GLY A 1 117 ? 0.259 -3.074 -6.483 1.00 85.25 117 GLY A N 1
ATOM 936 C CA . GLY A 1 117 ? 1.535 -3.691 -6.140 1.00 85.25 117 GLY A CA 1
ATOM 937 C C . GLY A 1 117 ? 1.864 -4.851 -7.076 1.00 85.25 117 GLY A C 1
ATOM 938 O O . GLY A 1 117 ? 2.931 -4.848 -7.699 1.00 85.25 117 GLY A O 1
ATOM 939 N N . ASN A 1 118 ? 0.917 -5.770 -7.265 1.00 86.00 118 ASN A N 1
ATOM 940 C CA . ASN A 1 118 ? 1.053 -6.925 -8.153 1.00 86.00 118 ASN A CA 1
ATOM 941 C C . ASN A 1 118 ? 1.255 -6.480 -9.606 1.00 86.00 118 ASN A C 1
ATOM 943 O O . ASN A 1 118 ? 2.184 -6.937 -10.271 1.00 86.00 118 ASN A O 1
ATOM 947 N N . TYR A 1 119 ? 0.492 -5.490 -10.078 1.00 84.69 119 TYR A N 1
ATOM 948 C CA . TYR A 1 119 ? 0.679 -4.895 -11.407 1.00 84.69 119 TYR A CA 1
ATOM 949 C C . TYR A 1 119 ? 2.097 -4.352 -11.608 1.00 84.69 119 TYR A C 1
ATOM 951 O O . TYR A 1 119 ? 2.726 -4.567 -12.646 1.00 84.69 119 TYR A O 1
ATOM 959 N N . THR A 1 120 ? 2.638 -3.680 -10.592 1.00 83.62 120 THR A N 1
ATOM 960 C CA . THR A 1 120 ? 4.011 -3.168 -10.621 1.00 83.62 120 THR A CA 1
ATOM 961 C C . THR A 1 120 ? 5.037 -4.302 -10.631 1.00 83.62 120 THR A C 1
ATOM 963 O O . THR A 1 120 ? 6.064 -4.186 -11.303 1.00 83.62 120 THR A O 1
ATOM 966 N N . ALA A 1 121 ? 4.791 -5.397 -9.913 1.00 82.44 121 ALA A N 1
ATOM 967 C CA . ALA A 1 121 ? 5.661 -6.570 -9.917 1.00 82.44 121 ALA A CA 1
ATOM 968 C C . ALA A 1 121 ? 5.721 -7.224 -11.309 1.00 82.44 121 ALA A C 1
ATOM 970 O O . ALA A 1 121 ? 6.819 -7.460 -11.818 1.00 82.44 121 ALA A O 1
ATOM 971 N N . TYR A 1 122 ? 4.576 -7.415 -11.968 1.00 81.94 122 TYR A N 1
ATOM 972 C CA . TYR A 1 122 ? 4.527 -7.971 -13.323 1.00 81.94 122 TYR A CA 1
ATOM 973 C C . TYR A 1 122 ? 5.151 -7.039 -14.373 1.00 81.94 122 TYR A C 1
ATOM 975 O O . TYR A 1 122 ? 5.931 -7.496 -15.208 1.00 81.94 122 TYR A O 1
ATOM 983 N N . LEU A 1 123 ? 4.937 -5.721 -14.269 1.00 79.75 123 LEU A N 1
ATOM 984 C CA . LEU A 1 123 ? 5.624 -4.733 -15.116 1.00 79.75 123 LEU A CA 1
ATOM 985 C C . LEU A 1 123 ? 7.152 -4.780 -14.979 1.00 79.75 123 LEU A C 1
ATOM 987 O O . LEU A 1 123 ? 7.870 -4.583 -15.961 1.00 79.75 123 LEU A O 1
ATOM 991 N N . ASN A 1 124 ? 7.666 -5.013 -13.766 1.00 76.31 124 ASN A N 1
ATOM 992 C CA . ASN A 1 124 ? 9.105 -5.187 -13.563 1.00 76.31 124 ASN A CA 1
ATOM 993 C C . ASN A 1 124 ? 9.603 -6.444 -14.273 1.00 76.31 124 ASN A C 1
ATOM 995 O O . ASN A 1 124 ? 10.636 -6.387 -14.939 1.00 76.31 124 ASN A O 1
ATOM 999 N N . LEU A 1 125 ? 8.862 -7.550 -14.171 1.00 74.81 125 LEU A N 1
ATOM 1000 C CA . LEU A 1 125 ? 9.212 -8.804 -14.830 1.00 74.81 125 LEU A CA 1
ATOM 1001 C C . LEU A 1 125 ? 9.273 -8.634 -16.356 1.00 74.81 125 LEU A C 1
ATOM 1003 O O . LEU A 1 125 ? 10.281 -8.996 -16.963 1.00 74.81 125 LEU A O 1
ATOM 1007 N N . SER A 1 126 ? 8.261 -8.004 -16.966 1.00 68.75 126 SER A N 1
ATOM 1008 C CA . SER A 1 126 ? 8.231 -7.783 -18.421 1.00 68.75 126 SER A CA 1
ATOM 1009 C C . SER A 1 126 ? 9.381 -6.887 -18.897 1.00 68.75 126 SER A C 1
ATOM 1011 O O . SER A 1 126 ? 10.003 -7.163 -19.922 1.00 68.75 126 SER A O 1
ATOM 1013 N N . SER A 1 127 ? 9.754 -5.871 -18.109 1.00 64.19 127 SER A N 1
ATOM 1014 C CA . SER A 1 127 ? 10.865 -4.967 -18.441 1.00 64.19 127 SER A CA 1
ATOM 1015 C C . SER A 1 127 ? 12.257 -5.613 -18.388 1.00 64.19 127 SER A C 1
ATOM 1017 O O . SER A 1 127 ? 13.179 -5.116 -19.032 1.00 64.19 127 SER A O 1
ATOM 1019 N N . ILE A 1 128 ? 12.419 -6.698 -17.622 1.00 62.84 128 ILE A N 1
ATOM 1020 C CA . ILE A 1 128 ? 13.683 -7.440 -17.489 1.00 62.84 128 ILE A CA 1
ATOM 1021 C C . ILE A 1 128 ? 13.781 -8.538 -18.552 1.00 62.84 128 ILE A C 1
ATOM 1023 O O . ILE A 1 128 ? 14.871 -8.794 -19.058 1.00 62.84 128 ILE A O 1
ATOM 1027 N N . VAL A 1 129 ? 12.658 -9.189 -18.875 1.00 59.19 129 VAL A N 1
ATOM 1028 C CA . VAL A 1 129 ? 12.622 -10.333 -19.800 1.00 59.19 129 VAL A CA 1
ATOM 1029 C C . VAL A 1 129 ? 12.652 -9.900 -21.267 1.00 59.19 129 VAL A C 1
ATOM 1031 O O . VAL A 1 129 ? 13.124 -10.684 -22.079 1.00 59.19 129 VAL A O 1
ATOM 1034 N N . GLY A 1 130 ? 12.245 -8.664 -21.592 1.00 51.62 130 GLY A N 1
ATOM 1035 C CA . GLY A 1 130 ? 12.506 -8.017 -22.885 1.00 51.62 130 GLY A CA 1
ATOM 1036 C C . GLY A 1 130 ? 12.309 -8.928 -24.100 1.00 51.62 130 GLY A C 1
ATOM 1037 O O . GLY A 1 130 ? 13.291 -9.309 -24.733 1.00 51.62 130 GLY A O 1
ATOM 1038 N N . TRP A 1 131 ? 11.054 -9.271 -24.399 1.00 42.66 131 TRP A N 1
ATOM 1039 C CA . TRP A 1 131 ? 10.676 -9.716 -25.744 1.00 42.66 131 TRP A CA 1
ATOM 1040 C C . TRP A 1 131 ? 10.651 -8.524 -26.703 1.00 42.66 131 TRP A C 1
ATOM 1042 O O . TRP A 1 131 ? 10.198 -7.437 -26.270 1.00 42.66 131 TRP A O 1
#

Foldseek 3Di:
DVCCVPDPVVVVVVVVLVVLVVVLVVLLVVLLVLCCPDPCSVVSNVLSVCLLCVLVVCLVVLLVVLLPPPCLPVLLVVLVVVLVVLSVVLVVLSPDDDDPVSSVVNSVSSSSSNSSSSSNVSSVVNVVVPD